Protein AF-A0A8E2R357-F1 (afdb_monomer_lite)

Radius of gyration: 12.63 Å; chains: 1; bounding box: 26×25×35 Å

Foldseek 3Di:
DEWEFDPPDPQSVVLVVLCVVLVQADYHYDYDDPVNVVVVVVVVQPADTWDADPVVRDIDHTNDPVVSVVRSVVSVVVVVD

Sequence (81 aa):
MTVLATASCVQCTATKRKLENDGVVPFEYRMLTDDEREHFKSLGHLQAPIVIDHATGALWTGNNPIELKRVTEEEKAKLAA

Structure (mmCIF, N/CA/C/O backbone):
data_AF-A0A8E2R357-F1
#
_entry.id   AF-A0A8E2R357-F1
#
loop_
_atom_site.group_PDB
_atom_site.id
_atom_site.type_symbol
_atom_site.label_atom_id
_atom_site.label_alt_id
_atom_site.label_comp_id
_atom_site.label_asym_id
_atom_site.label_entity_id
_atom_site.label_seq_id
_atom_site.pdbx_PDB_ins_code
_atom_site.Cartn_x
_atom_site.Cartn_y
_atom_site.Cartn_z
_atom_site.occupancy
_atom_site.B_iso_or_equiv
_atom_site.auth_seq_id
_atom_site.auth_comp_id
_atom_site.auth_asym_id
_atom_site.auth_atom_id
_atom_site.pdbx_PDB_model_num
ATOM 1 N N . MET A 1 1 ? -1.632 -3.492 8.056 1.00 95.12 1 MET A N 1
ATOM 2 C CA . MET A 1 1 ? -1.656 -3.725 6.588 1.00 95.12 1 MET A CA 1
ATOM 3 C C . MET A 1 1 ? -0.242 -3.784 6.022 1.00 95.12 1 MET A C 1
ATOM 5 O O . MET A 1 1 ? 0.689 -3.391 6.714 1.00 95.12 1 MET A O 1
ATOM 9 N N . THR A 1 2 ? -0.072 -4.224 4.778 1.00 98.00 2 THR A N 1
ATOM 10 C CA . THR A 1 2 ? 1.215 -4.164 4.066 1.00 98.00 2 THR A CA 1
ATOM 11 C C . THR A 1 2 ? 1.054 -3.367 2.775 1.00 98.00 2 THR A C 1
ATOM 13 O O . THR A 1 2 ? 0.130 -3.615 2.007 1.00 98.00 2 THR A O 1
ATOM 16 N N . VAL A 1 3 ? 1.956 -2.416 2.539 1.00 97.94 3 VAL A N 1
ATOM 17 C CA . VAL A 1 3 ? 2.052 -1.603 1.323 1.00 97.94 3 VAL A CA 1
ATOM 18 C C . VAL A 1 3 ? 3.280 -2.062 0.545 1.00 97.94 3 VAL A C 1
ATOM 20 O O . VAL A 1 3 ? 4.420 -1.832 0.955 1.00 97.94 3 VAL A O 1
ATOM 23 N N . LEU A 1 4 ? 3.038 -2.718 -0.583 1.00 98.12 4 LEU A N 1
ATOM 24 C CA . LEU A 1 4 ? 4.057 -3.240 -1.479 1.00 98.12 4 LEU A CA 1
ATOM 25 C C . LEU A 1 4 ? 4.336 -2.226 -2.588 1.00 98.12 4 LEU A C 1
ATOM 27 O O . LEU A 1 4 ? 3.452 -1.867 -3.369 1.00 98.12 4 LEU A O 1
ATOM 31 N N . ALA A 1 5 ? 5.571 -1.746 -2.644 1.00 97.56 5 ALA A N 1
ATOM 32 C CA . ALA A 1 5 ? 5.987 -0.661 -3.518 1.00 97.56 5 ALA A CA 1
ATOM 33 C C . ALA A 1 5 ? 6.903 -1.121 -4.658 1.00 97.56 5 ALA A C 1
ATOM 35 O O . ALA A 1 5 ? 7.554 -2.163 -4.596 1.00 97.56 5 ALA A O 1
ATOM 36 N N . THR A 1 6 ? 6.993 -0.289 -5.694 1.00 95.00 6 THR A N 1
ATOM 37 C CA . THR A 1 6 ? 7.969 -0.415 -6.785 1.00 95.00 6 THR A CA 1
ATOM 38 C C . THR A 1 6 ? 8.950 0.758 -6.777 1.00 95.00 6 THR A C 1
ATOM 40 O O . THR A 1 6 ? 8.721 1.785 -6.129 1.00 95.00 6 THR A O 1
ATOM 43 N N . ALA A 1 7 ? 10.074 0.602 -7.484 1.00 93.56 7 ALA A N 1
ATOM 44 C CA . ALA A 1 7 ? 11.102 1.635 -7.559 1.00 93.56 7 ALA A CA 1
ATOM 45 C C . ALA A 1 7 ? 10.559 2.890 -8.261 1.00 93.56 7 ALA A C 1
ATOM 47 O O . ALA A 1 7 ? 9.825 2.790 -9.242 1.00 93.56 7 ALA A O 1
ATOM 48 N N . SER A 1 8 ? 10.926 4.072 -7.756 1.00 92.44 8 SER A N 1
ATOM 49 C CA . SER A 1 8 ? 10.541 5.371 -8.337 1.00 92.44 8 SER A CA 1
ATOM 50 C C . SER A 1 8 ? 9.023 5.574 -8.503 1.00 92.44 8 SER A C 1
ATOM 52 O O . SER A 1 8 ? 8.558 6.187 -9.462 1.00 92.44 8 SER A O 1
ATOM 54 N N . CYS A 1 9 ? 8.232 5.075 -7.552 1.00 95.19 9 CYS A N 1
ATOM 55 C CA . CYS A 1 9 ? 6.773 5.114 -7.594 1.00 95.19 9 CYS A CA 1
ATOM 56 C C . CYS A 1 9 ? 6.184 6.294 -6.793 1.00 95.19 9 CYS A C 1
ATOM 58 O O . CYS A 1 9 ? 6.155 6.295 -5.555 1.00 95.19 9 CYS A O 1
ATOM 60 N N . VAL A 1 10 ? 5.645 7.292 -7.505 1.00 97.00 10 VAL A N 1
ATOM 61 C CA . VAL A 1 10 ? 5.008 8.480 -6.895 1.00 97.00 10 VAL A CA 1
ATOM 62 C C . VAL A 1 10 ? 3.780 8.095 -6.069 1.00 97.00 10 VAL A C 1
ATOM 64 O O . VAL A 1 10 ? 3.622 8.563 -4.943 1.00 97.00 10 VAL A O 1
ATOM 67 N N . GLN A 1 11 ? 2.937 7.197 -6.587 1.00 96.69 11 GLN A N 1
ATOM 68 C CA . GLN A 1 11 ? 1.735 6.748 -5.877 1.00 96.69 11 GLN A CA 1
ATOM 69 C C . GLN A 1 11 ? 2.064 5.969 -4.597 1.00 96.69 11 GLN A C 1
ATOM 71 O O . GLN A 1 11 ? 1.345 6.086 -3.606 1.00 96.69 11 GLN A O 1
ATOM 76 N N . CYS A 1 12 ? 3.174 5.229 -4.582 1.00 97.69 12 CYS A N 1
ATOM 77 C CA . CYS A 1 12 ? 3.635 4.481 -3.416 1.00 97.69 12 CYS A CA 1
ATOM 78 C C . CYS A 1 12 ? 4.058 5.446 -2.304 1.00 97.69 12 CYS A C 1
ATOM 80 O O . CYS A 1 12 ? 3.612 5.324 -1.165 1.00 97.69 12 CYS A O 1
ATOM 82 N N . THR A 1 13 ? 4.825 6.478 -2.670 1.00 97.19 13 THR A N 1
ATOM 83 C CA . THR A 1 13 ? 5.200 7.562 -1.752 1.00 97.19 13 THR A CA 1
ATOM 84 C C . THR A 1 13 ? 3.971 8.308 -1.227 1.00 97.19 13 THR A C 1
ATOM 86 O O . THR A 1 13 ? 3.901 8.606 -0.038 1.00 97.19 13 THR A O 1
ATOM 89 N N . ALA A 1 14 ? 2.989 8.594 -2.088 1.00 97.44 14 ALA A N 1
ATOM 90 C CA . ALA A 1 14 ? 1.755 9.273 -1.691 1.00 97.44 14 ALA A CA 1
ATOM 91 C C . ALA A 1 14 ? 0.925 8.442 -0.699 1.00 97.44 14 ALA A C 1
ATOM 93 O O . ALA A 1 14 ? 0.509 8.965 0.332 1.00 97.44 14 ALA A O 1
ATOM 94 N N . THR A 1 15 ? 0.756 7.147 -0.976 1.00 97.69 15 THR A N 1
ATOM 95 C CA . THR A 1 15 ? 0.030 6.205 -0.107 1.00 97.69 15 THR A CA 1
ATOM 96 C C . THR A 1 15 ? 0.709 6.094 1.256 1.00 97.69 15 THR A C 1
ATOM 98 O O . THR A 1 15 ? 0.056 6.268 2.282 1.00 97.69 15 THR A O 1
ATOM 101 N N . LYS A 1 16 ? 2.036 5.894 1.273 1.00 97.31 16 LYS A N 1
ATOM 102 C CA . LYS A 1 16 ? 2.834 5.851 2.505 1.00 97.31 16 LYS A CA 1
ATOM 103 C C . LYS A 1 16 ? 2.650 7.123 3.331 1.00 97.31 16 LYS A C 1
ATOM 105 O O . LYS A 1 16 ? 2.250 7.038 4.483 1.00 97.31 16 LYS A O 1
ATOM 110 N N . ARG A 1 17 ? 2.862 8.297 2.726 1.00 96.94 17 ARG A N 1
ATOM 111 C CA . ARG A 1 17 ? 2.703 9.589 3.415 1.00 96.94 17 ARG A CA 1
ATOM 112 C C . ARG A 1 17 ? 1.301 9.777 3.980 1.00 96.94 17 ARG A C 1
ATOM 114 O O . ARG A 1 17 ? 1.153 10.339 5.056 1.00 96.94 17 ARG A O 1
ATOM 121 N N . LYS A 1 18 ? 0.266 9.339 3.258 1.00 96.56 18 LYS A N 1
ATOM 122 C CA . LYS A 1 18 ? -1.118 9.447 3.726 1.00 96.56 18 LYS A CA 1
ATOM 123 C C . LYS A 1 18 ? -1.344 8.610 4.988 1.00 96.56 18 LYS A C 1
ATOM 125 O O . LYS A 1 18 ? -1.891 9.141 5.947 1.00 96.56 18 LYS A O 1
ATOM 130 N N . LEU A 1 19 ? -0.865 7.366 5.003 1.00 96.75 19 LEU A N 1
ATOM 131 C CA . LEU A 1 19 ? -0.942 6.487 6.174 1.00 96.75 19 LEU A CA 1
ATOM 132 C C . LEU A 1 19 ? -0.114 7.019 7.356 1.00 96.75 19 LEU A C 1
ATOM 134 O O . LEU A 1 19 ? -0.604 7.033 8.480 1.00 96.75 19 LEU A O 1
ATOM 138 N N . GLU A 1 20 ? 1.102 7.520 7.105 1.00 96.69 20 GLU A N 1
ATOM 139 C CA . GLU A 1 20 ? 1.950 8.145 8.138 1.00 96.69 20 GLU A CA 1
ATOM 140 C C . GLU A 1 20 ? 1.285 9.380 8.755 1.00 96.69 20 GLU A C 1
ATOM 142 O O . GLU A 1 20 ? 1.290 9.535 9.972 1.00 96.69 20 GLU A O 1
ATOM 147 N N . ASN A 1 21 ? 0.685 10.240 7.927 1.00 95.88 21 ASN A N 1
ATOM 148 C CA . ASN A 1 21 ? 0.004 11.450 8.389 1.00 95.88 21 ASN A CA 1
ATOM 149 C C . ASN A 1 21 ? -1.276 11.144 9.171 1.00 95.88 21 ASN A C 1
ATOM 151 O O . ASN A 1 21 ? -1.606 11.876 10.101 1.00 95.88 21 ASN A O 1
ATOM 155 N N . ASP A 1 22 ? -2.015 10.103 8.777 1.00 93.81 22 ASP A N 1
ATOM 156 C CA . ASP A 1 22 ? -3.204 9.670 9.510 1.00 93.81 22 ASP A CA 1
ATOM 157 C C . ASP A 1 22 ? -2.811 9.074 10.875 1.00 93.81 22 ASP A C 1
ATOM 159 O O . ASP A 1 22 ? -3.552 9.238 11.842 1.00 93.81 22 ASP A O 1
ATOM 163 N N . GLY A 1 23 ? -1.649 8.413 10.969 1.00 94.38 23 GLY A N 1
ATOM 164 C CA . GLY A 1 23 ? -0.978 8.046 12.224 1.00 94.38 23 GLY A CA 1
ATOM 165 C C . GLY A 1 23 ? -1.662 6.965 13.068 1.00 94.38 23 GLY A C 1
ATOM 166 O O . GLY A 1 23 ? -1.116 6.549 14.085 1.00 94.38 23 GLY A O 1
ATOM 167 N N . VAL A 1 24 ? -2.842 6.503 12.655 1.00 94.38 24 VAL A N 1
ATOM 168 C CA . VAL A 1 24 ? -3.656 5.526 13.396 1.00 94.38 24 VAL A CA 1
ATOM 169 C C . VAL A 1 24 ? -3.585 4.119 12.820 1.00 94.38 24 VAL A C 1
ATOM 171 O O . VAL A 1 24 ? -3.848 3.169 13.542 1.00 94.38 24 VAL A O 1
ATOM 174 N N . VAL A 1 25 ? -3.228 3.970 11.542 1.00 94.00 25 VAL A N 1
ATOM 175 C CA . VAL A 1 25 ? -3.249 2.683 10.838 1.00 94.00 25 VAL A CA 1
ATOM 176 C C . VAL A 1 25 ? -1.866 2.031 10.887 1.00 94.00 25 VAL A C 1
ATOM 178 O O . VAL A 1 25 ? -0.941 2.554 10.265 1.00 94.00 25 VAL A O 1
ATOM 181 N N . PRO A 1 26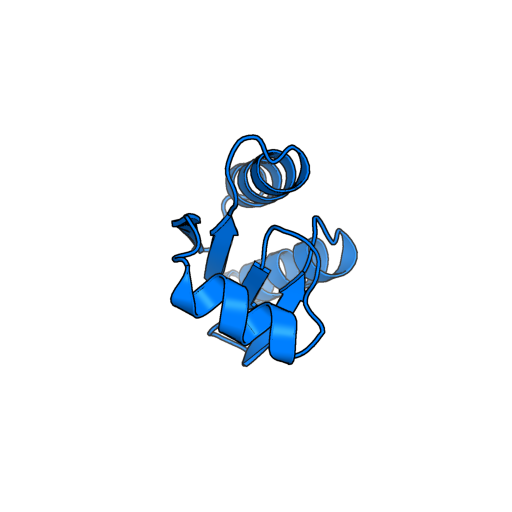 ? -1.685 0.872 11.548 1.00 94.81 26 PRO A N 1
ATOM 182 C CA . PRO A 1 26 ? -0.412 0.161 11.526 1.00 94.81 26 PRO A CA 1
ATOM 183 C C . PRO A 1 26 ? -0.145 -0.437 10.141 1.00 94.81 26 PRO A C 1
ATOM 185 O O . PRO A 1 26 ? -0.958 -1.203 9.599 1.00 94.81 26 PRO A O 1
ATOM 188 N N . PHE A 1 27 ? 1.019 -0.137 9.563 1.00 97.12 27 PHE A N 1
ATOM 189 C CA . PHE A 1 27 ? 1.399 -0.679 8.264 1.00 97.12 27 PHE A CA 1
ATOM 190 C C . PHE A 1 27 ? 2.888 -0.996 8.138 1.00 97.12 27 PHE A C 1
ATOM 192 O O . PHE A 1 27 ? 3.743 -0.317 8.699 1.00 97.12 27 PHE A O 1
ATOM 199 N N . GLU A 1 28 ? 3.185 -2.024 7.350 1.00 97.94 28 GLU A N 1
ATOM 200 C CA . GLU A 1 28 ? 4.523 -2.305 6.842 1.00 97.94 28 GLU A CA 1
ATOM 201 C C . GLU A 1 28 ? 4.651 -1.731 5.428 1.00 97.94 28 GLU A C 1
ATOM 203 O O . GLU A 1 28 ? 3.745 -1.881 4.608 1.00 97.94 28 GLU A O 1
ATOM 208 N N . TYR A 1 29 ? 5.784 -1.102 5.123 1.00 97.69 29 TYR A N 1
ATOM 209 C CA . TYR A 1 29 ? 6.107 -0.640 3.777 1.00 97.69 29 TYR A CA 1
ATOM 210 C C . TYR A 1 29 ? 7.368 -1.336 3.282 1.00 97.69 29 TYR A C 1
ATOM 212 O O . TYR A 1 29 ? 8.441 -1.147 3.858 1.00 97.69 29 TYR A O 1
ATOM 220 N N . ARG A 1 30 ? 7.258 -2.095 2.192 1.00 97.81 30 ARG A N 1
ATOM 221 C CA . ARG A 1 30 ? 8.399 -2.796 1.592 1.00 97.81 30 ARG A CA 1
ATOM 222 C C . ARG A 1 30 ? 8.287 -2.883 0.078 1.00 97.81 30 ARG A C 1
ATOM 224 O O . ARG A 1 30 ? 7.243 -2.610 -0.508 1.00 97.81 30 ARG A O 1
ATOM 231 N N . MET A 1 31 ? 9.386 -3.256 -0.560 1.00 97.56 31 MET A N 1
ATOM 232 C CA . MET A 1 31 ? 9.426 -3.452 -2.005 1.00 97.56 31 MET A CA 1
ATOM 233 C C . MET A 1 31 ? 8.773 -4.781 -2.391 1.00 97.56 31 MET A C 1
ATOM 235 O O . MET A 1 31 ? 8.891 -5.765 -1.657 1.00 97.56 31 MET A O 1
ATOM 239 N N . LEU A 1 32 ? 8.111 -4.793 -3.549 1.00 96.00 32 LEU A N 1
ATOM 240 C CA . LEU A 1 32 ? 7.692 -6.023 -4.215 1.00 96.00 32 LEU A CA 1
ATOM 241 C C . LEU A 1 32 ? 8.915 -6.852 -4.601 1.00 96.00 32 LEU A C 1
ATOM 243 O O . LEU A 1 32 ? 9.861 -6.316 -5.190 1.00 96.00 32 LEU A O 1
ATOM 247 N N . THR A 1 33 ? 8.853 -8.154 -4.342 1.00 96.81 33 THR A N 1
ATOM 248 C CA . THR A 1 33 ? 9.757 -9.114 -4.983 1.00 96.81 33 THR A CA 1
ATOM 249 C C . THR A 1 33 ? 9.349 -9.336 -6.443 1.00 96.81 33 THR A C 1
ATOM 251 O O . THR A 1 33 ? 8.269 -8.921 -6.880 1.00 96.81 33 THR A O 1
ATOM 254 N N . ASP A 1 34 ? 10.219 -9.969 -7.229 1.00 94.62 34 ASP A N 1
ATOM 255 C CA . ASP A 1 34 ? 9.892 -10.290 -8.620 1.00 94.62 34 ASP A CA 1
ATOM 256 C C . ASP A 1 34 ? 8.789 -11.362 -8.710 1.00 94.62 34 ASP A C 1
ATOM 258 O O . ASP A 1 34 ? 7.847 -11.179 -9.483 1.00 94.62 34 ASP A O 1
ATOM 262 N N . ASP A 1 35 ? 8.815 -12.377 -7.840 1.00 96.88 35 ASP A N 1
ATOM 263 C CA . ASP A 1 35 ? 7.761 -13.402 -7.749 1.00 96.88 35 ASP A CA 1
ATOM 264 C C . ASP A 1 35 ? 6.399 -12.793 -7.382 1.00 96.88 35 ASP A C 1
ATOM 266 O O . ASP A 1 35 ? 5.377 -13.103 -7.995 1.00 96.88 35 ASP A O 1
ATOM 270 N N . GLU A 1 36 ? 6.368 -11.871 -6.411 1.00 96.44 36 GLU A N 1
ATOM 271 C CA . GLU A 1 36 ? 5.141 -11.157 -6.039 1.00 96.44 36 GLU A CA 1
ATOM 272 C C . GLU A 1 36 ? 4.620 -10.317 -7.204 1.00 96.44 36 GLU A C 1
ATOM 274 O O . GLU A 1 36 ? 3.418 -10.290 -7.472 1.00 96.44 36 GLU A O 1
ATOM 279 N N . ARG A 1 37 ? 5.517 -9.638 -7.927 1.00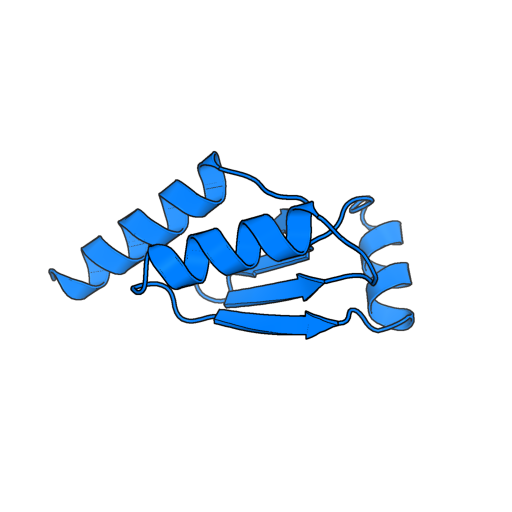 94.31 37 ARG A N 1
ATOM 280 C CA . ARG A 1 37 ? 5.139 -8.833 -9.089 1.00 94.31 37 ARG A CA 1
ATOM 281 C C . ARG A 1 37 ? 4.496 -9.691 -10.171 1.00 94.31 37 ARG A C 1
ATOM 283 O O . ARG A 1 37 ? 3.480 -9.281 -10.730 1.00 94.31 37 ARG A O 1
ATOM 290 N N . GLU A 1 38 ? 5.075 -10.846 -10.481 1.00 94.88 38 GLU A N 1
ATOM 291 C CA . GLU A 1 38 ? 4.516 -11.771 -11.467 1.00 94.88 38 GLU A CA 1
ATOM 292 C C . GLU A 1 38 ? 3.167 -12.328 -11.006 1.00 94.88 38 GLU A C 1
ATOM 294 O O . GLU A 1 38 ? 2.190 -12.289 -11.761 1.00 94.88 38 GLU A O 1
ATOM 299 N N . HIS A 1 39 ? 3.080 -12.740 -9.741 1.00 95.81 39 HIS A N 1
ATOM 300 C CA . HIS A 1 39 ? 1.849 -13.236 -9.143 1.00 95.81 39 HIS A CA 1
ATOM 301 C C . HIS A 1 39 ? 0.713 -12.209 -9.232 1.00 95.81 39 HIS A C 1
ATOM 303 O O . HIS A 1 39 ? -0.333 -12.486 -9.820 1.00 95.81 39 HIS A O 1
ATOM 309 N N . PHE A 1 40 ? 0.915 -10.990 -8.732 1.00 95.38 40 PHE A N 1
ATOM 310 C CA . PHE A 1 40 ? -0.121 -9.958 -8.755 1.00 95.38 40 PHE A CA 1
ATOM 311 C C . PHE A 1 40 ? -0.477 -9.509 -10.174 1.00 95.38 40 PHE A C 1
ATOM 313 O O . PHE A 1 40 ? -1.650 -9.274 -10.473 1.00 95.38 40 PHE A O 1
ATOM 320 N N . LYS A 1 41 ? 0.499 -9.475 -11.088 1.00 93.69 41 LYS A N 1
ATOM 321 C CA . LYS A 1 41 ? 0.234 -9.215 -12.505 1.00 93.69 41 LYS A CA 1
ATOM 322 C C . LYS A 1 41 ? -0.690 -10.275 -13.112 1.00 93.69 41 LYS A C 1
ATOM 324 O O . LYS A 1 41 ? -1.586 -9.909 -13.870 1.00 93.69 41 LYS A O 1
ATOM 329 N N . SER A 1 42 ? -0.520 -11.553 -12.760 1.00 95.88 42 SER A N 1
ATOM 330 C CA . SER A 1 42 ? -1.400 -12.640 -13.225 1.00 95.88 42 SER A CA 1
ATOM 331 C C . SER A 1 42 ? -2.849 -12.496 -12.736 1.00 95.88 42 SER A C 1
ATOM 333 O O . SER A 1 42 ? -3.777 -12.911 -13.425 1.00 95.88 42 SER A O 1
ATOM 335 N N . LEU A 1 43 ? -3.044 -11.831 -11.594 1.00 94.50 43 LEU A N 1
ATOM 336 C CA . LEU A 1 43 ? -4.350 -11.517 -11.009 1.00 94.50 43 LEU A CA 1
ATOM 337 C C . LEU A 1 43 ? -4.967 -10.213 -11.553 1.00 94.50 43 LEU A C 1
ATOM 339 O O . LEU A 1 43 ? -6.052 -9.821 -11.133 1.00 94.50 43 LEU A O 1
ATOM 343 N N . GLY A 1 44 ? -4.296 -9.524 -12.484 1.00 92.94 44 GLY A N 1
ATOM 344 C CA . GLY A 1 44 ? -4.772 -8.267 -13.074 1.00 92.94 44 GLY A CA 1
ATOM 345 C C . GLY A 1 44 ? -4.398 -7.005 -12.286 1.00 92.94 44 GLY A C 1
ATOM 346 O O . GLY A 1 44 ? -4.812 -5.902 -12.6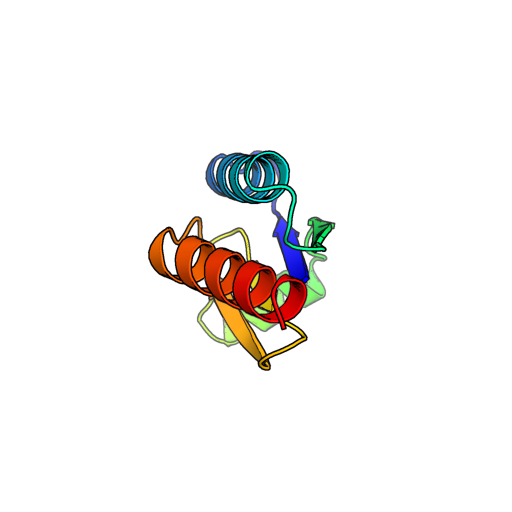45 1.00 92.94 44 GLY A O 1
ATOM 347 N N . HIS A 1 45 ? -3.575 -7.126 -11.245 1.00 92.00 45 HIS A N 1
ATOM 348 C CA . HIS A 1 45 ? -3.078 -5.997 -10.461 1.00 92.00 45 HIS A CA 1
ATOM 349 C C . HIS A 1 45 ? -1.861 -5.367 -11.147 1.00 92.00 45 HIS A C 1
ATOM 351 O O . HIS A 1 45 ? -0.712 -5.728 -10.903 1.00 92.00 45 HIS A O 1
ATOM 357 N N . LEU A 1 46 ? -2.127 -4.422 -12.053 1.00 88.88 46 LEU A N 1
ATOM 358 C CA . LEU A 1 46 ? -1.108 -3.811 -12.919 1.00 88.88 46 LEU A CA 1
ATOM 359 C C . LEU A 1 46 ? -0.468 -2.536 -12.346 1.00 88.88 46 LEU A C 1
ATOM 361 O O . LEU A 1 46 ? 0.467 -2.002 -12.941 1.00 88.88 46 LEU A O 1
ATOM 365 N N . GLN A 1 47 ? -0.977 -2.020 -11.226 1.00 92.88 47 GLN A N 1
ATOM 366 C CA . GLN A 1 47 ? -0.546 -0.748 -10.645 1.00 92.88 47 GLN A CA 1
ATOM 367 C C . GLN A 1 47 ? 0.064 -0.935 -9.256 1.00 92.88 47 GLN A C 1
ATOM 369 O O . GLN A 1 47 ? -0.345 -1.803 -8.491 1.00 92.88 47 GLN A O 1
ATOM 374 N N . ALA A 1 48 ? 1.029 -0.075 -8.930 1.00 94.94 48 ALA A N 1
ATOM 375 C CA . ALA A 1 48 ? 1.633 0.022 -7.608 1.00 94.94 48 ALA A CA 1
ATOM 376 C C . ALA A 1 48 ? 1.171 1.313 -6.897 1.00 94.94 48 ALA A C 1
ATOM 378 O O . ALA A 1 48 ? 0.908 2.312 -7.572 1.00 94.94 48 ALA A O 1
ATOM 379 N N . PRO A 1 49 ? 1.121 1.338 -5.554 1.00 97.62 49 PRO A N 1
ATOM 380 C CA . PRO A 1 49 ? 1.429 0.229 -4.648 1.00 97.62 49 PRO A CA 1
ATOM 381 C C . PRO A 1 49 ? 0.348 -0.854 -4.671 1.00 97.62 49 PRO A C 1
ATOM 383 O O . PRO A 1 49 ? -0.779 -0.578 -5.067 1.00 97.62 49 PRO A O 1
ATOM 386 N N . ILE A 1 50 ? 0.686 -2.062 -4.231 1.00 97.81 50 ILE A N 1
ATOM 387 C CA . ILE A 1 50 ? -0.298 -3.093 -3.879 1.00 97.81 50 ILE A CA 1
ATOM 388 C C . ILE A 1 50 ? -0.473 -3.022 -2.371 1.00 97.81 50 ILE A C 1
ATOM 390 O O . ILE A 1 50 ? 0.513 -3.090 -1.640 1.00 97.81 50 ILE A O 1
ATOM 394 N N . VAL A 1 51 ? -1.699 -2.846 -1.899 1.00 97.69 51 VAL A N 1
ATOM 395 C CA . VAL A 1 51 ? -1.986 -2.748 -0.471 1.00 97.69 51 VAL A CA 1
ATOM 396 C C . VAL A 1 51 ? -2.842 -3.926 -0.047 1.00 97.69 51 VAL A C 1
ATOM 398 O O . VAL A 1 51 ? -3.851 -4.229 -0.680 1.00 97.69 51 VAL A O 1
ATOM 401 N N . ILE A 1 52 ? -2.405 -4.583 1.024 1.00 97.00 52 ILE A N 1
ATOM 402 C CA . ILE A 1 52 ? -3.043 -5.760 1.605 1.00 97.00 52 ILE A CA 1
ATOM 403 C C . ILE A 1 52 ? -3.467 -5.408 3.025 1.00 97.00 52 ILE A C 1
ATOM 405 O O . ILE A 1 52 ? -2.628 -5.173 3.903 1.00 97.00 52 ILE A O 1
ATOM 409 N N . ASP A 1 53 ? -4.771 -5.374 3.258 1.00 95.88 53 ASP A N 1
ATOM 410 C CA . ASP A 1 53 ? -5.339 -5.210 4.585 1.00 95.88 53 ASP A CA 1
ATOM 411 C C . ASP A 1 53 ? -5.579 -6.574 5.241 1.00 95.88 53 ASP A C 1
ATOM 413 O O . ASP A 1 53 ? -6.584 -7.240 5.008 1.00 95.88 53 ASP A O 1
ATOM 417 N N . HIS A 1 54 ? -4.651 -6.974 6.110 1.00 94.00 54 HIS A N 1
ATOM 418 C CA . HIS A 1 54 ? -4.716 -8.237 6.853 1.00 94.00 54 HIS A CA 1
ATOM 419 C C . HIS A 1 54 ? -5.898 -8.332 7.826 1.00 94.00 54 HIS A C 1
ATOM 421 O O . HIS A 1 54 ? -6.225 -9.435 8.251 1.00 94.00 54 HIS A O 1
ATOM 427 N N . ALA A 1 55 ? -6.530 -7.211 8.198 1.00 90.19 55 ALA A N 1
ATOM 428 C CA . ALA A 1 55 ? -7.674 -7.232 9.109 1.00 90.19 55 ALA A CA 1
ATOM 429 C C . ALA A 1 55 ? -8.966 -7.673 8.407 1.00 90.19 55 ALA A C 1
ATOM 431 O O . ALA A 1 55 ? -9.812 -8.316 9.023 1.00 90.19 55 ALA A O 1
ATOM 432 N N . THR A 1 56 ? -9.117 -7.327 7.127 1.00 91.00 56 THR A N 1
ATOM 433 C CA . THR A 1 56 ? -10.340 -7.581 6.346 1.00 91.00 56 THR A CA 1
ATOM 434 C C . THR A 1 56 ? -10.129 -8.566 5.196 1.00 91.00 56 THR A C 1
ATOM 436 O O . THR A 1 56 ? -11.096 -9.071 4.634 1.00 91.00 56 THR A O 1
ATOM 439 N N . GLY A 1 57 ? -8.875 -8.838 4.826 1.00 92.31 57 GLY A N 1
ATOM 440 C CA . GLY A 1 57 ? -8.521 -9.550 3.599 1.00 92.31 57 GLY A CA 1
ATOM 441 C C . GLY A 1 57 ? -8.673 -8.695 2.337 1.00 92.31 57 GLY A C 1
ATOM 442 O O . GLY A 1 57 ? -8.510 -9.216 1.234 1.00 92.31 57 GLY A O 1
ATOM 443 N N . ALA A 1 58 ? -8.986 -7.401 2.468 1.00 93.69 58 ALA A N 1
ATOM 444 C CA . ALA A 1 58 ? -9.109 -6.510 1.325 1.00 93.69 58 ALA A CA 1
ATOM 445 C C . ALA A 1 58 ? -7.749 -6.292 0.648 1.00 93.69 58 ALA A C 1
ATOM 447 O O . ALA A 1 58 ? -6.713 -6.133 1.300 1.00 93.69 58 ALA A O 1
ATOM 448 N N . LEU A 1 59 ? -7.775 -6.238 -0.681 1.00 95.12 59 LEU A N 1
ATOM 449 C CA . LEU A 1 59 ? -6.612 -5.964 -1.509 1.00 95.12 59 LEU A CA 1
ATOM 450 C C . LEU A 1 59 ? -6.974 -4.912 -2.549 1.00 95.12 59 LEU A C 1
ATOM 452 O O . LEU A 1 59 ? -7.986 -5.030 -3.240 1.00 95.12 59 LEU A O 1
ATOM 456 N N . TRP A 1 60 ? -6.127 -3.894 -2.685 1.00 95.75 60 TRP A N 1
ATOM 457 C CA . TRP A 1 60 ? -6.268 -2.899 -3.744 1.00 95.75 60 TRP A CA 1
ATOM 458 C C . TRP A 1 60 ? -4.918 -2.464 -4.302 1.00 95.75 60 TRP A C 1
ATOM 460 O O . TRP A 1 60 ? -3.858 -2.731 -3.734 1.00 95.75 60 TRP A O 1
ATOM 470 N N . THR A 1 61 ? -4.965 -1.771 -5.437 1.00 96.06 61 THR A N 1
ATOM 471 C CA . THR A 1 61 ? -3.785 -1.225 -6.107 1.00 96.06 61 THR A CA 1
ATOM 472 C C . THR A 1 61 ? 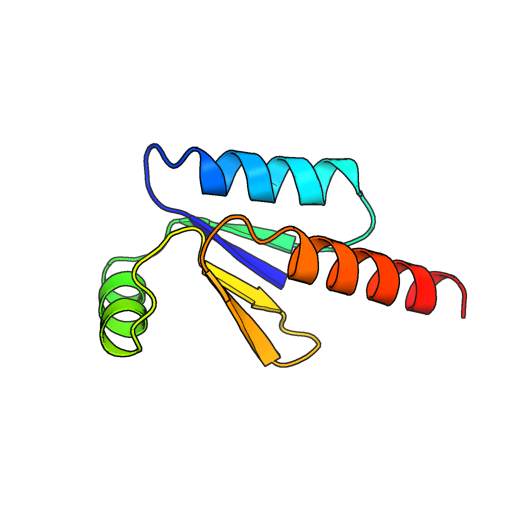-3.882 0.277 -6.307 1.00 96.06 61 THR A C 1
ATOM 474 O O . THR A 1 61 ? -4.978 0.821 -6.449 1.00 96.06 61 THR A O 1
ATOM 477 N N . GLY A 1 62 ? -2.728 0.931 -6.399 1.00 95.44 62 GLY A N 1
ATOM 478 C CA . GLY A 1 62 ? -2.623 2.369 -6.607 1.00 95.44 62 GLY A CA 1
ATOM 479 C C . GLY A 1 62 ? -2.923 3.180 -5.345 1.00 95.44 62 GLY A C 1
ATOM 480 O O . GLY A 1 62 ? -3.340 2.663 -4.306 1.00 95.44 62 GLY A O 1
ATOM 481 N N . ASN A 1 63 ? -2.705 4.492 -5.439 1.00 95.56 63 ASN A N 1
ATOM 482 C CA . ASN A 1 63 ? -3.115 5.419 -4.385 1.00 95.56 63 ASN A CA 1
ATOM 483 C C . ASN A 1 63 ? -4.640 5.606 -4.427 1.00 95.56 63 ASN A C 1
ATOM 485 O O . ASN A 1 63 ? -5.126 6.465 -5.162 1.00 95.56 63 ASN A O 1
ATOM 489 N N . ASN A 1 64 ? -5.378 4.795 -3.663 1.00 95.75 64 ASN A N 1
ATOM 490 C CA . ASN A 1 64 ? -6.841 4.795 -3.614 1.00 95.75 64 ASN A CA 1
ATOM 491 C C . ASN A 1 64 ? -7.365 5.586 -2.393 1.00 95.75 64 ASN A C 1
ATOM 493 O O . ASN A 1 64 ? -7.327 5.070 -1.274 1.00 95.75 64 ASN A O 1
ATOM 497 N N . PRO A 1 65 ? -7.889 6.818 -2.568 1.00 95.19 65 PRO A N 1
ATOM 498 C CA . PRO A 1 65 ? -8.335 7.649 -1.448 1.00 95.19 65 PRO A CA 1
ATOM 499 C C . PRO A 1 65 ? -9.561 7.100 -0.713 1.00 95.19 65 PRO A C 1
ATOM 501 O O . PRO A 1 65 ? -9.747 7.416 0.460 1.00 95.19 65 PRO A O 1
ATOM 504 N N . ILE A 1 66 ? -10.403 6.313 -1.392 1.00 96.25 66 ILE A N 1
ATOM 505 C CA . ILE A 1 66 ? -11.621 5.745 -0.804 1.00 96.25 6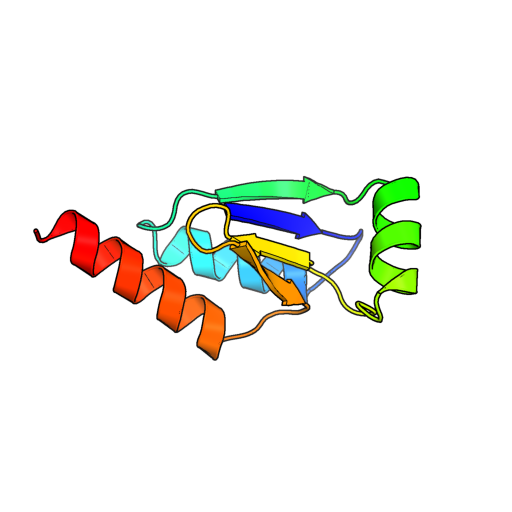6 ILE A CA 1
ATOM 506 C C . ILE A 1 66 ? -11.234 4.654 0.193 1.00 96.25 66 ILE A C 1
ATOM 508 O O . ILE A 1 66 ? -11.630 4.731 1.353 1.00 96.25 66 ILE A O 1
ATOM 512 N N . GLU A 1 67 ? -10.399 3.703 -0.231 1.00 96.75 67 GLU A N 1
ATOM 513 C CA . GLU A 1 67 ? -9.909 2.634 0.648 1.00 96.75 67 GLU A CA 1
ATOM 514 C C . GLU A 1 67 ? -9.075 3.190 1.801 1.00 96.75 67 GLU A C 1
ATOM 516 O O . GLU A 1 67 ? -9.297 2.815 2.946 1.00 96.75 67 GLU A O 1
ATOM 521 N N . LEU A 1 68 ? -8.186 4.156 1.531 1.00 96.25 68 LEU A N 1
AT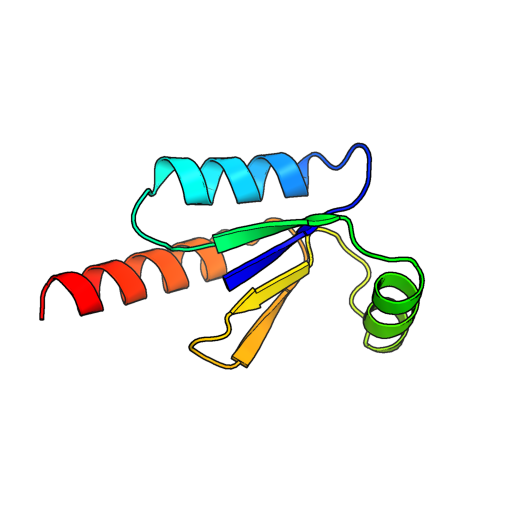OM 522 C CA . LEU A 1 68 ? -7.394 4.815 2.576 1.00 96.25 68 LEU A CA 1
ATOM 523 C C . LEU A 1 68 ? -8.272 5.519 3.613 1.00 96.25 68 LEU A C 1
ATOM 525 O O . LEU A 1 68 ? -7.998 5.449 4.806 1.00 96.25 68 LEU A O 1
ATOM 529 N N . LYS A 1 69 ? -9.350 6.181 3.184 1.00 95.81 69 LYS A N 1
ATOM 530 C CA . LYS A 1 69 ? -10.301 6.773 4.125 1.00 95.81 69 LYS A CA 1
ATOM 531 C C . LYS A 1 69 ? -11.022 5.689 4.925 1.00 95.81 69 LYS A C 1
ATOM 533 O O . LYS A 1 69 ? -11.141 5.830 6.136 1.00 95.81 69 LYS A O 1
ATOM 538 N N . ARG A 1 70 ? -11.489 4.625 4.267 1.00 96.06 70 ARG A N 1
ATOM 539 C CA . ARG A 1 70 ? -12.208 3.520 4.914 1.00 96.06 70 ARG A CA 1
ATOM 540 C C . ARG A 1 70 ? -11.377 2.900 6.039 1.00 96.06 70 ARG A C 1
ATOM 542 O O . ARG A 1 70 ? -11.839 2.880 7.174 1.00 96.06 70 ARG A O 1
ATOM 549 N N . VAL A 1 71 ? -10.146 2.479 5.748 1.00 95.94 71 VAL A N 1
ATOM 550 C CA . VAL A 1 71 ? -9.263 1.833 6.738 1.00 95.94 71 VAL A CA 1
ATOM 551 C C . VAL A 1 71 ? -8.893 2.769 7.891 1.00 95.94 71 VAL A C 1
ATOM 553 O O . VAL A 1 71 ? -8.847 2.333 9.037 1.00 95.94 71 VAL A O 1
ATOM 556 N N . THR A 1 72 ? -8.683 4.062 7.621 1.00 95.38 72 THR A N 1
ATOM 557 C CA . THR A 1 72 ? -8.405 5.051 8.672 1.00 95.38 72 THR A CA 1
ATOM 558 C C . THR A 1 72 ? -9.601 5.235 9.606 1.00 95.38 72 THR A C 1
ATOM 560 O O . THR A 1 72 ? -9.428 5.276 10.823 1.00 95.38 72 THR A O 1
ATOM 563 N N . GLU A 1 73 ? -10.818 5.343 9.070 1.00 95.00 73 GLU A N 1
ATOM 564 C CA . GLU A 1 73 ? -12.020 5.515 9.895 1.00 95.00 73 GLU A CA 1
ATOM 565 C C . GLU A 1 73 ? -12.377 4.240 10.672 1.00 95.00 73 GLU A C 1
ATOM 567 O O . GLU A 1 73 ? -12.748 4.325 11.842 1.00 95.00 73 GLU A O 1
ATOM 572 N N . GLU A 1 74 ? -12.194 3.063 10.071 1.00 93.94 74 GLU A N 1
ATOM 573 C CA . GLU A 1 74 ? -12.352 1.780 10.763 1.00 93.94 74 GLU A CA 1
ATOM 574 C C . GLU A 1 74 ? -11.383 1.647 11.943 1.00 93.94 74 GLU A C 1
ATOM 576 O O . GLU A 1 74 ? -11.791 1.239 13.029 1.00 93.94 74 GLU A O 1
ATOM 581 N N . GLU A 1 75 ? -10.115 2.024 11.768 1.00 94.44 75 GLU A N 1
ATOM 582 C CA . GLU A 1 75 ? -9.127 1.920 12.842 1.00 94.44 75 GLU A CA 1
ATOM 583 C C . GLU A 1 75 ? -9.395 2.920 13.975 1.00 94.44 75 GLU A C 1
ATOM 585 O O . GLU A 1 75 ? -9.319 2.562 15.150 1.00 94.44 75 GLU A O 1
ATOM 590 N N . LYS A 1 76 ? -9.819 4.150 13.651 1.00 93.75 76 LYS A N 1
ATOM 591 C CA . LYS A 1 76 ? -10.280 5.114 14.666 1.00 93.75 76 LYS A CA 1
ATOM 592 C C . LYS A 1 76 ? -11.476 4.593 15.454 1.00 93.75 76 LYS A C 1
ATOM 594 O O . LYS A 1 76 ? -11.515 4.766 16.669 1.00 93.75 76 LYS A O 1
ATOM 599 N N . ALA A 1 77 ? -12.445 3.973 14.780 1.00 93.19 77 ALA A N 1
ATOM 600 C CA . ALA A 1 77 ? -13.624 3.422 15.438 1.00 93.19 77 ALA A CA 1
ATOM 601 C C . ALA A 1 77 ? -13.249 2.313 16.432 1.00 93.19 77 ALA A C 1
ATOM 603 O O . ALA A 1 77 ? -13.795 2.285 17.531 1.00 93.19 77 ALA A O 1
ATOM 604 N N . LYS A 1 78 ? -12.279 1.452 16.090 1.00 90.56 78 LYS A N 1
ATOM 605 C CA . LYS A 1 78 ? -11.759 0.427 17.013 1.00 90.56 78 LYS A CA 1
ATOM 606 C C . LYS A 1 78 ? -11.073 1.028 18.236 1.00 90.56 78 LYS A C 1
ATOM 608 O O . LYS A 1 78 ? -11.225 0.494 19.322 1.00 90.56 78 LYS A O 1
ATOM 613 N N . LEU A 1 79 ? -10.322 2.118 18.067 1.00 89.38 79 LEU A N 1
ATOM 614 C CA . LEU A 1 79 ? -9.625 2.792 19.171 1.00 89.38 79 LEU A CA 1
ATOM 615 C C . LEU A 1 79 ? -10.572 3.545 20.119 1.00 89.38 79 LEU A C 1
ATOM 617 O O . LEU A 1 79 ? -10.190 3.843 21.248 1.00 89.38 79 LEU A O 1
ATOM 621 N N . ALA A 1 80 ? -11.769 3.902 19.651 1.00 89.00 80 ALA A N 1
ATOM 622 C CA . ALA A 1 80 ? -12.773 4.624 20.430 1.00 89.00 80 ALA A CA 1
ATOM 623 C C . ALA A 1 80 ? -13.765 3.708 21.174 1.00 89.00 80 ALA A C 1
ATOM 625 O O . ALA A 1 80 ? -14.563 4.219 21.963 1.00 89.00 80 ALA A O 1
ATOM 626 N N . ALA A 1 81 ? -13.745 2.403 20.891 1.00 78.06 81 ALA A N 1
ATOM 627 C CA . ALA A 1 81 ? -14.591 1.381 21.510 1.00 78.06 81 ALA A CA 1
ATOM 628 C C . ALA A 1 81 ? -13.898 0.739 22.720 1.00 78.06 81 ALA A C 1
ATOM 630 O O . ALA A 1 81 ? -14.621 0.427 23.693 1.00 78.06 81 ALA A O 1
#

Secondary structure (DSSP, 8-state):
-EEEE-TT-HHHHHHHHHHHHH--S--EEEEPPHHHHHHHHHTT--SS-EEEETTTTEEEES--HHHHHHHHHHHHHHHH-

pLDDT: mean 95.05, std 2.87, range [78.06, 98.12]